Protein AF-A0A915MH51-F1 (afdb_monomer_lite)

InterPro domains:
  IPR007244 NAA35-like [PTHR21373] (10-58)
  IPR057983 NAA35-like, N-terminal [PF04112] (33-58)

Organism: Meloidogyne javanica (NCBI:txid6303)

Sequence (64 aa):
MVDAYLTNGSKLVDITNEFFKSCEELETGEFSMSNDFKISHAMSAIEIMDPKMDSGMDSFEWKM

Foldseek 3Di:
DVVVPPPPVDDDDDCPVVVVVVVVPDDVPDDDDDPPDDVVVVVPDQDDPDCVRHPVCVPDPPDD

Secondary structure (DSSP, 8-state):
-GGGG-TT-PPP---HHHHHHHHTTSPTT-----TT--HHHHTTSPPTT-TTT-TTGGGS----

Radius of gyration: 16.99 Å; chains: 1; bounding box: 33×43×33 Å

Structure (mmCIF, N/CA/C/O backbone):
data_AF-A0A915MH51-F1
#
_entry.id   AF-A0A915MH51-F1
#
loop_
_atom_site.group_PDB
_atom_site.id
_atom_site.type_symbol
_atom_site.label_atom_id
_atom_site.label_alt_id
_atom_site.label_comp_id
_atom_site.label_asym_id
_atom_site.label_entity_id
_atom_site.label_seq_id
_atom_site.pdbx_PDB_ins_code
_atom_site.Cartn_x
_atom_site.Cartn_y
_atom_site.Cartn_z
_atom_site.occupancy
_atom_site.B_iso_or_equiv
_atom_site.auth_seq_id
_atom_site.auth_comp_id
_atom_site.auth_asym_id
_atom_site.auth_atom_id
_atom_site.pdbx_PDB_model_num
ATOM 1 N N . MET A 1 1 ? 17.134 0.230 -11.826 1.00 50.78 1 MET A N 1
ATOM 2 C CA . MET A 1 1 ? 16.793 -0.476 -10.562 1.00 50.78 1 MET A CA 1
ATOM 3 C C . MET A 1 1 ? 15.570 -1.379 -10.735 1.00 50.78 1 MET A C 1
ATOM 5 O O . MET A 1 1 ? 15.579 -2.476 -10.199 1.00 50.78 1 MET A O 1
ATOM 9 N N . VAL A 1 2 ? 14.577 -0.979 -11.544 1.00 51.97 2 VAL A N 1
ATOM 10 C CA . VAL A 1 2 ? 13.446 -1.832 -11.972 1.00 51.97 2 VAL A CA 1
ATOM 11 C C . VAL A 1 2 ? 13.904 -3.005 -12.859 1.00 51.97 2 VAL A C 1
ATOM 13 O O . VAL A 1 2 ? 13.429 -4.125 -12.702 1.00 51.97 2 VAL A O 1
ATOM 16 N N . ASP A 1 3 ? 14.907 -2.787 -13.712 1.00 51.66 3 ASP A N 1
ATOM 17 C CA . ASP A 1 3 ? 15.369 -3.784 -14.695 1.00 51.66 3 ASP A CA 1
ATOM 18 C C . ASP A 1 3 ? 16.044 -5.026 -14.085 1.00 51.66 3 ASP A C 1
ATOM 20 O O . ASP A 1 3 ? 16.126 -6.069 -14.730 1.00 51.66 3 ASP A O 1
ATOM 24 N N . ALA A 1 4 ? 16.510 -4.947 -12.833 1.00 55.88 4 ALA A N 1
ATOM 25 C CA . ALA A 1 4 ? 17.222 -6.042 -12.169 1.00 55.88 4 ALA A CA 1
ATOM 26 C C . ALA A 1 4 ? 16.301 -7.197 -11.722 1.00 55.88 4 ALA A C 1
ATOM 28 O O . ALA A 1 4 ? 16.788 -8.301 -11.494 1.00 55.88 4 ALA A O 1
ATOM 29 N N . TYR A 1 5 ? 14.985 -6.961 -11.622 1.00 52.84 5 TYR A N 1
ATOM 30 C CA . TYR A 1 5 ? 13.993 -7.957 -11.190 1.00 52.84 5 TYR A CA 1
ATOM 31 C C . TYR A 1 5 ? 13.317 -8.712 -12.353 1.00 52.84 5 TYR A C 1
ATOM 33 O O . TYR A 1 5 ? 12.533 -9.629 -12.118 1.00 52.84 5 TYR A O 1
ATOM 41 N N . LEU A 1 6 ? 13.622 -8.366 -13.611 1.00 56.88 6 LEU A N 1
ATOM 42 C CA . LEU A 1 6 ? 12.977 -8.932 -14.810 1.00 56.88 6 LEU A CA 1
ATOM 43 C C . LEU A 1 6 ? 13.694 -10.155 -15.401 1.00 56.88 6 LEU A C 1
ATOM 45 O O . LEU A 1 6 ? 13.322 -10.656 -16.460 1.00 56.88 6 LEU A O 1
ATOM 49 N N . THR A 1 7 ? 14.702 -10.682 -14.712 1.00 55.91 7 THR A N 1
ATOM 50 C CA . THR A 1 7 ? 15.581 -11.760 -15.192 1.00 55.91 7 THR A CA 1
ATOM 51 C C . THR A 1 7 ? 14.929 -13.146 -15.286 1.00 55.91 7 THR A C 1
ATOM 53 O O . THR A 1 7 ? 15.577 -14.068 -15.767 1.00 55.91 7 THR A O 1
ATOM 56 N N . ASN A 1 8 ? 13.651 -13.303 -14.912 1.00 59.50 8 ASN A N 1
ATOM 57 C CA . ASN A 1 8 ? 12.949 -14.598 -14.890 1.00 59.50 8 ASN A CA 1
ATOM 58 C C . ASN A 1 8 ? 11.710 -14.694 -15.806 1.00 59.50 8 ASN A C 1
ATOM 60 O O . ASN A 1 8 ? 10.803 -15.476 -15.540 1.00 59.50 8 ASN A O 1
ATOM 64 N N . GLY A 1 9 ? 11.638 -13.920 -16.895 1.00 60.34 9 GLY A N 1
ATOM 65 C CA . GLY A 1 9 ? 10.561 -14.064 -17.894 1.00 60.34 9 GLY A CA 1
ATOM 66 C C . GLY A 1 9 ? 9.167 -13.625 -17.420 1.00 60.34 9 GLY A C 1
ATOM 67 O O . GLY A 1 9 ? 8.185 -13.786 -18.145 1.00 60.34 9 GLY A O 1
ATOM 68 N N . SER A 1 10 ? 9.071 -13.042 -16.226 1.00 67.75 10 SER A N 1
ATOM 69 C CA . SER A 1 10 ? 7.841 -12.473 -15.685 1.00 67.75 10 SER A CA 1
ATOM 70 C C . SER A 1 10 ? 7.520 -11.151 -16.382 1.00 67.75 10 SER A C 1
ATOM 72 O O . SER A 1 10 ? 8.298 -10.199 -16.331 1.00 67.75 10 SER A O 1
ATOM 74 N N . LYS A 1 11 ? 6.357 -11.085 -17.035 1.00 80.56 11 LYS A N 1
ATOM 75 C CA . LYS A 1 11 ? 5.830 -9.853 -17.631 1.00 80.56 11 LYS A CA 1
ATOM 76 C C . LYS A 1 11 ? 5.356 -8.915 -16.516 1.00 80.56 11 LYS A C 1
ATOM 78 O O . LYS A 1 11 ? 4.548 -9.328 -15.688 1.00 80.56 11 LYS A O 1
ATOM 83 N N . LEU A 1 12 ? 5.811 -7.661 -16.523 1.00 83.81 12 LEU A N 1
ATOM 84 C CA . LEU A 1 12 ? 5.219 -6.623 -15.677 1.00 83.81 12 LEU A CA 1
ATOM 85 C C . LEU A 1 12 ? 3.780 -6.371 -16.122 1.00 83.81 12 LEU A C 1
ATOM 87 O O . LEU A 1 12 ? 3.514 -6.149 -17.307 1.00 83.81 12 LEU A O 1
ATOM 91 N N . VAL A 1 13 ? 2.867 -6.421 -15.163 1.00 88.94 13 VAL A N 1
ATOM 92 C CA . VAL A 1 13 ? 1.464 -6.068 -15.353 1.00 88.94 13 VAL A CA 1
ATOM 93 C C . VAL A 1 13 ? 1.220 -4.798 -14.558 1.00 88.94 13 VAL A C 1
ATOM 95 O O . VAL A 1 13 ? 1.526 -4.743 -13.369 1.00 88.94 13 VAL A O 1
ATOM 98 N N . ASP A 1 14 ? 0.717 -3.775 -15.238 1.00 90.50 14 ASP A N 1
ATOM 99 C CA . ASP A 1 14 ? 0.246 -2.563 -14.586 1.00 90.50 14 ASP A CA 1
ATOM 100 C C . ASP A 1 14 ? -1.083 -2.866 -13.883 1.00 90.50 14 ASP A C 1
ATOM 102 O O . ASP A 1 14 ? -2.048 -3.281 -14.525 1.00 90.50 14 ASP A O 1
ATOM 106 N N . ILE A 1 15 ? -1.100 -2.677 -12.565 1.00 95.19 15 ILE A N 1
ATOM 107 C CA . ILE A 1 15 ? -2.265 -2.889 -11.701 1.00 95.19 15 ILE A CA 1
ATOM 108 C C . ILE A 1 15 ? -2.779 -1.580 -11.091 1.00 95.19 15 ILE A C 1
ATOM 110 O O . ILE A 1 15 ? -3.609 -1.622 -10.189 1.00 95.19 15 ILE A O 1
ATOM 114 N N . THR A 1 16 ? -2.296 -0.412 -11.535 1.00 94.62 16 THR A N 1
ATOM 115 C CA . THR A 1 16 ? -2.589 0.879 -10.896 1.00 94.62 16 THR A CA 1
ATOM 116 C C . THR A 1 16 ? -4.093 1.114 -10.742 1.00 94.62 16 THR A C 1
ATOM 118 O O . THR A 1 16 ? -4.558 1.414 -9.645 1.00 94.62 16 THR A O 1
ATOM 121 N N . ASN A 1 17 ? -4.877 0.902 -11.803 1.00 96.19 17 ASN A N 1
ATOM 122 C CA . ASN A 1 17 ? -6.329 1.111 -11.757 1.00 96.19 17 ASN A CA 1
ATOM 123 C C . ASN A 1 17 ? -7.053 0.103 -10.852 1.00 96.19 17 ASN A C 1
ATOM 125 O O . ASN A 1 17 ? -7.980 0.471 -10.135 1.00 96.19 17 ASN A O 1
ATOM 129 N N . GLU A 1 18 ? -6.643 -1.166 -10.883 1.00 97.00 18 GLU A N 1
ATOM 130 C CA . GLU A 1 18 ? -7.250 -2.226 -10.067 1.00 97.00 18 GLU A CA 1
ATOM 131 C C . GLU A 1 18 ? -6.963 -2.006 -8.579 1.00 97.00 18 GLU A C 1
ATOM 133 O O . GLU A 1 18 ? -7.849 -2.173 -7.739 1.00 97.00 18 GLU A O 1
ATOM 138 N N . PHE A 1 19 ? -5.744 -1.562 -8.266 1.00 95.44 19 PHE A N 1
ATOM 139 C CA . PHE A 1 19 ? -5.326 -1.217 -6.917 1.00 95.44 19 PHE A CA 1
ATOM 140 C C . PHE A 1 19 ? -6.158 -0.061 -6.356 1.00 95.44 19 PHE A C 1
ATOM 142 O O . PHE A 1 19 ? -6.785 -0.225 -5.313 1.00 95.44 19 PHE A O 1
ATOM 149 N N . PHE A 1 20 ? -6.244 1.069 -7.072 1.00 96.62 20 PHE A N 1
ATOM 150 C CA . PHE A 1 20 ? -7.032 2.218 -6.613 1.00 96.62 20 PHE A CA 1
ATOM 151 C C . PHE A 1 20 ? -8.512 1.882 -6.440 1.00 96.62 20 PHE A C 1
ATOM 153 O O . PHE A 1 20 ? -9.097 2.271 -5.435 1.00 96.62 20 PHE A O 1
ATOM 160 N N . LYS A 1 21 ? -9.093 1.100 -7.358 1.00 96.94 21 LYS A N 1
ATOM 161 C CA . LYS A 1 21 ? -10.479 0.640 -7.229 1.00 96.94 21 LYS A CA 1
ATOM 162 C C . LYS A 1 21 ? -10.687 -0.212 -5.975 1.00 96.94 21 LYS A C 1
ATOM 164 O O . LYS A 1 21 ? -11.677 -0.039 -5.281 1.00 96.94 21 LYS A O 1
ATOM 169 N N . SER A 1 22 ? -9.750 -1.107 -5.668 1.00 95.81 22 SER A N 1
ATOM 170 C CA . SER A 1 22 ? -9.825 -1.940 -4.460 1.00 95.81 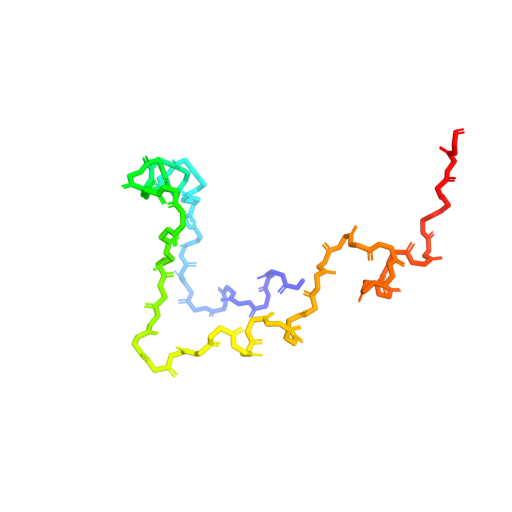22 SER A CA 1
ATOM 171 C C . SER A 1 22 ? -9.703 -1.103 -3.181 1.00 95.81 22 SER A C 1
ATOM 173 O O . SER A 1 22 ? -10.320 -1.422 -2.172 1.00 95.81 22 SER A O 1
ATOM 175 N N . CYS A 1 23 ? -8.940 -0.005 -3.208 1.00 95.69 23 CYS A N 1
ATOM 176 C CA . CYS A 1 23 ? -8.841 0.915 -2.073 1.00 95.69 23 CYS A CA 1
ATOM 177 C C . CYS A 1 23 ? -10.151 1.660 -1.775 1.00 95.69 23 CYS A C 1
ATOM 179 O O . CYS A 1 23 ? -10.355 2.051 -0.629 1.00 95.69 23 CYS A O 1
ATOM 181 N N . GLU A 1 24 ? -11.032 1.853 -2.762 1.00 96.00 24 GLU A N 1
ATOM 182 C CA . GLU A 1 24 ? -12.348 2.481 -2.553 1.00 96.00 24 GLU A CA 1
ATOM 183 C C . GLU A 1 24 ? -13.281 1.622 -1.684 1.00 96.00 24 GLU A C 1
ATOM 185 O O . GLU A 1 24 ? -14.252 2.139 -1.136 1.00 96.00 24 GLU A O 1
ATOM 190 N N . GLU A 1 25 ? -12.993 0.325 -1.546 1.00 95.88 25 GLU A N 1
ATOM 191 C CA . GLU A 1 25 ? -13.779 -0.609 -0.733 1.00 95.88 25 GLU A CA 1
ATOM 192 C C . GLU A 1 25 ? -13.438 -0.536 0.767 1.00 95.88 25 GLU A C 1
ATOM 194 O O . GLU A 1 25 ? -14.170 -1.102 1.575 1.00 95.88 25 GLU A O 1
ATOM 199 N N . LEU A 1 26 ? -12.354 0.151 1.149 1.00 96.12 26 LEU A N 1
ATOM 200 C CA . LEU A 1 26 ? -11.941 0.304 2.547 1.00 96.12 26 LEU A CA 1
ATOM 201 C C . LEU A 1 26 ? -12.765 1.379 3.262 1.00 96.12 26 LEU A C 1
ATOM 203 O O . LEU A 1 26 ? -12.919 2.500 2.768 1.00 96.12 26 LEU A O 1
ATOM 207 N N . GLU A 1 27 ? -13.222 1.080 4.476 1.00 96.06 27 GLU A N 1
ATOM 208 C CA . GLU A 1 27 ? -13.842 2.086 5.332 1.00 96.06 27 GLU A CA 1
ATOM 209 C C . GLU A 1 27 ? -12.795 3.021 5.961 1.00 96.06 27 GLU A C 1
ATOM 211 O O . GLU A 1 27 ? -11.599 2.733 6.075 1.00 96.06 27 GLU A O 1
ATOM 216 N N . THR A 1 28 ? -13.249 4.194 6.409 1.00 94.56 28 THR A N 1
ATOM 217 C CA . THR A 1 28 ? -12.360 5.156 7.070 1.00 94.56 28 THR A CA 1
ATOM 218 C C . THR A 1 28 ? -11.803 4.565 8.365 1.00 94.56 28 THR A C 1
ATOM 220 O O . THR A 1 28 ? -12.546 4.310 9.309 1.00 94.56 28 THR A O 1
ATOM 223 N N . GLY A 1 29 ? -10.478 4.417 8.430 1.00 91.62 29 GLY A N 1
ATOM 224 C CA . GLY A 1 29 ? -9.774 3.831 9.574 1.00 91.62 29 GLY A CA 1
ATOM 225 C C . GLY A 1 29 ? -9.452 2.343 9.421 1.00 91.62 29 GLY A C 1
ATOM 226 O O . GLY A 1 29 ? -8.800 1.784 10.304 1.00 91.62 29 GLY A O 1
ATOM 227 N N . GLU A 1 30 ? -9.856 1.712 8.316 1.00 93.38 30 GLU A N 1
ATOM 228 C CA . GLU A 1 30 ? -9.464 0.344 7.994 1.00 93.38 30 GLU A CA 1
ATOM 229 C C . GLU A 1 30 ? -8.080 0.268 7.343 1.00 93.38 30 GLU A C 1
ATOM 231 O O . GLU A 1 30 ? -7.637 1.166 6.625 1.00 93.38 30 GLU A O 1
ATOM 236 N N . PHE A 1 31 ? -7.394 -0.850 7.590 1.00 91.06 31 PHE A N 1
ATOM 237 C CA . PHE A 1 31 ? -6.079 -1.148 7.035 1.00 91.06 31 PHE A CA 1
ATOM 238 C C . PHE A 1 31 ? -6.072 -2.554 6.438 1.00 91.06 31 PHE A C 1
ATOM 24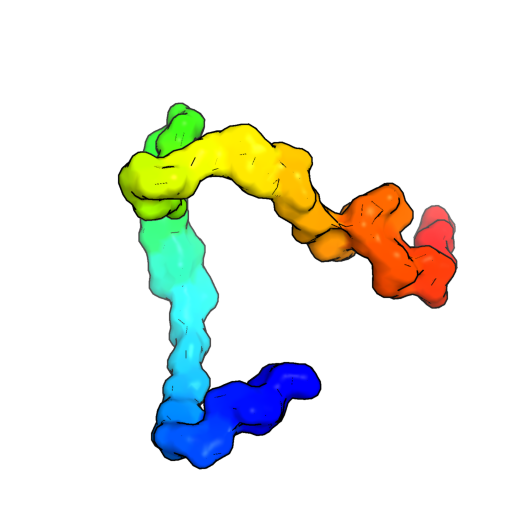0 O O . PHE A 1 31 ? -6.369 -3.529 7.126 1.00 91.06 31 PHE A O 1
ATOM 247 N N . SER A 1 32 ? -5.651 -2.671 5.179 1.00 93.44 32 SER A N 1
ATOM 248 C CA . SER A 1 32 ? -5.372 -3.965 4.553 1.00 93.44 32 SER A CA 1
ATOM 249 C C . SER A 1 32 ? -3.910 -4.349 4.789 1.00 93.44 32 SER A C 1
ATOM 251 O O . SER A 1 32 ? -3.006 -3.855 4.115 1.00 93.44 32 SER A O 1
ATOM 253 N N . MET A 1 33 ? -3.667 -5.225 5.763 1.00 92.69 33 MET A N 1
ATOM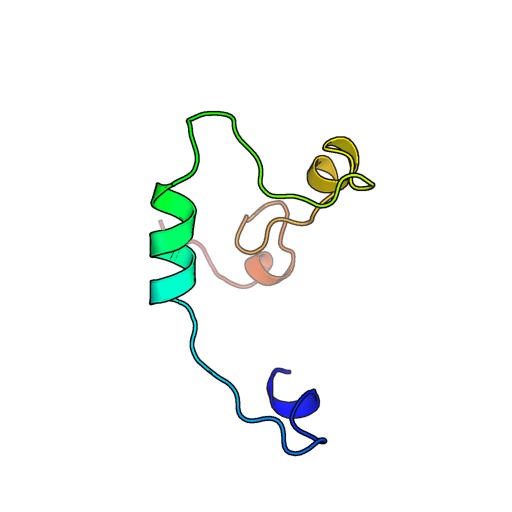 254 C CA . MET A 1 33 ? -2.331 -5.696 6.141 1.00 92.69 33 MET A CA 1
ATOM 255 C C . MET A 1 33 ? -2.363 -7.152 6.618 1.00 92.69 33 MET A C 1
ATOM 257 O O . MET A 1 33 ? -3.408 -7.670 6.997 1.00 92.69 33 MET A O 1
ATOM 261 N N . SER A 1 34 ? -1.208 -7.823 6.603 1.00 92.88 34 SER A N 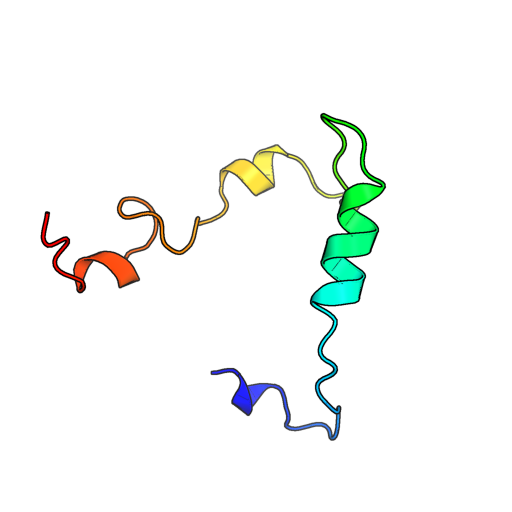1
ATOM 262 C CA . SER A 1 34 ? -1.081 -9.175 7.165 1.00 92.88 34 SER A CA 1
ATOM 263 C C . SER A 1 34 ? -1.340 -9.171 8.676 1.00 92.88 34 SER A C 1
ATOM 265 O O . SER A 1 34 ? -0.933 -8.237 9.368 1.00 92.88 34 SER A O 1
ATOM 267 N N . ASN A 1 35 ? -1.931 -10.251 9.195 1.00 91.19 35 ASN A N 1
ATOM 268 C CA . ASN A 1 35 ? -2.248 -10.413 10.621 1.00 91.19 35 ASN A CA 1
ATOM 269 C C . ASN A 1 35 ? -1.018 -10.326 11.539 1.00 91.19 35 ASN A C 1
ATOM 271 O O . ASN A 1 35 ? -1.139 -9.940 12.699 1.00 91.19 35 ASN A O 1
ATOM 275 N N . ASP A 1 36 ? 0.163 -10.667 11.024 1.00 93.38 36 ASP A N 1
ATOM 276 C CA . ASP A 1 36 ? 1.408 -10.654 11.800 1.00 93.38 36 ASP A CA 1
ATOM 277 C C . ASP A 1 36 ? 2.107 -9.286 11.783 1.00 93.38 36 ASP A C 1
ATOM 279 O O . ASP A 1 36 ? 3.073 -9.050 12.518 1.00 93.38 36 ASP A O 1
ATOM 283 N N . PHE A 1 37 ? 1.642 -8.363 10.938 1.00 91.75 37 PHE A N 1
ATOM 284 C CA . PHE A 1 37 ? 2.196 -7.022 10.864 1.00 91.75 37 PHE A CA 1
ATOM 285 C C . PHE A 1 37 ? 1.610 -6.154 11.986 1.00 91.75 37 PHE A C 1
ATOM 287 O O . PHE A 1 37 ? 0.450 -6.279 12.365 1.00 91.75 37 PHE A O 1
ATOM 294 N N . LYS A 1 38 ? 2.424 -5.265 12.558 1.00 90.69 38 LYS A N 1
ATOM 295 C CA . LYS A 1 38 ? 2.010 -4.347 13.627 1.00 90.69 38 LYS A CA 1
ATOM 296 C C . LYS A 1 38 ? 2.121 -2.922 13.118 1.00 90.69 38 LYS A C 1
ATOM 298 O O . LYS A 1 38 ? 3.115 -2.586 12.481 1.00 90.69 38 LYS A O 1
ATOM 303 N N . ILE A 1 39 ? 1.175 -2.065 13.492 1.00 89.62 39 ILE A N 1
ATOM 304 C CA . ILE A 1 39 ? 1.188 -0.632 13.140 1.00 89.62 39 ILE A CA 1
ATOM 305 C C . ILE A 1 39 ? 2.487 0.049 13.602 1.00 89.62 39 ILE A C 1
ATOM 307 O O . ILE A 1 39 ? 3.020 0.912 12.913 1.00 89.62 39 ILE A O 1
ATOM 311 N N . SER A 1 40 ? 3.073 -0.394 14.718 1.00 92.31 40 SER A N 1
ATOM 312 C CA . SER A 1 40 ? 4.371 0.105 15.189 1.00 92.31 40 SER A CA 1
ATOM 313 C C . SER A 1 40 ? 5.505 -0.075 14.174 1.00 92.31 40 SER A C 1
ATOM 315 O O . SER A 1 40 ? 6.437 0.720 14.173 1.00 92.31 40 SER A O 1
ATOM 317 N N . HIS A 1 41 ? 5.444 -1.095 13.312 1.00 89.19 41 HIS A N 1
ATOM 318 C CA . HIS A 1 41 ? 6.427 -1.270 12.243 1.00 89.19 41 HIS A CA 1
ATOM 319 C C . HIS A 1 41 ? 6.232 -0.230 11.132 1.00 89.19 41 HIS A C 1
ATOM 321 O O . HIS A 1 41 ? 7.219 0.299 10.624 1.00 89.19 41 HIS A O 1
ATOM 327 N N . ALA A 1 42 ? 4.982 0.126 10.807 1.00 89.19 42 ALA A N 1
ATOM 328 C CA . ALA A 1 42 ? 4.683 1.182 9.836 1.00 89.19 42 ALA A CA 1
ATOM 329 C C . ALA A 1 42 ? 5.210 2.552 10.291 1.00 89.19 42 ALA A C 1
ATOM 3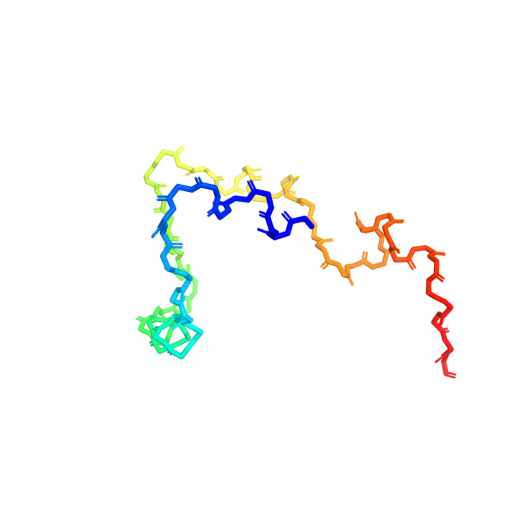31 O O . ALA A 1 42 ? 5.721 3.305 9.475 1.00 89.19 42 ALA A O 1
ATOM 332 N N . MET A 1 43 ? 5.186 2.840 11.597 1.00 87.88 43 MET A N 1
ATOM 333 C CA . MET A 1 43 ? 5.722 4.094 12.152 1.00 87.88 43 MET A CA 1
ATOM 334 C C . MET A 1 43 ? 7.231 4.277 11.946 1.00 87.88 43 MET A C 1
ATOM 336 O O . MET A 1 43 ? 7.721 5.399 12.009 1.00 87.88 43 MET A O 1
ATOM 340 N N . SER A 1 44 ? 7.973 3.184 11.745 1.00 88.56 44 SER A N 1
ATOM 341 C CA . SER A 1 44 ? 9.408 3.227 11.433 1.00 88.56 44 SER A CA 1
ATOM 342 C C . SER A 1 44 ? 9.712 3.239 9.934 1.00 88.56 44 SER A C 1
ATOM 344 O O . SER A 1 44 ? 10.883 3.276 9.559 1.00 88.56 44 SER A O 1
ATOM 346 N N . ALA A 1 45 ? 8.688 3.156 9.078 1.00 89.06 45 ALA A N 1
ATOM 347 C CA . ALA A 1 45 ? 8.883 3.177 7.638 1.00 89.06 45 ALA A CA 1
ATOM 348 C C . ALA A 1 45 ? 9.458 4.531 7.194 1.00 89.06 45 ALA A C 1
ATOM 350 O O . ALA A 1 45 ? 9.105 5.579 7.732 1.00 89.06 45 ALA A O 1
ATOM 351 N N . ILE A 1 46 ? 10.353 4.496 6.207 1.00 88.31 46 ILE A N 1
ATOM 352 C CA . ILE A 1 46 ? 10.865 5.706 5.564 1.00 88.31 46 ILE A CA 1
ATOM 353 C C . ILE A 1 46 ? 9.817 6.171 4.556 1.00 88.31 46 ILE A C 1
ATOM 355 O O . ILE A 1 46 ? 9.444 5.416 3.656 1.00 88.31 46 ILE A O 1
ATOM 359 N N . GLU A 1 47 ? 9.355 7.407 4.711 1.00 87.44 47 GLU A N 1
ATOM 360 C CA . GLU A 1 47 ? 8.476 8.056 3.748 1.00 87.44 47 GLU A CA 1
ATOM 361 C C . GLU A 1 47 ? 9.315 8.641 2.611 1.00 87.44 47 GLU A C 1
ATOM 363 O O . GLU A 1 47 ? 10.170 9.501 2.821 1.00 87.44 47 GLU A O 1
ATOM 368 N N . ILE A 1 48 ? 9.101 8.123 1.404 1.00 86.44 48 ILE A N 1
ATOM 369 C CA . ILE A 1 48 ? 9.762 8.613 0.193 1.00 86.44 48 ILE A CA 1
ATOM 370 C C . ILE A 1 48 ? 9.084 9.922 -0.211 1.00 86.44 48 ILE A C 1
ATOM 372 O O . ILE A 1 48 ? 7.877 10.072 -0.048 1.00 86.44 48 ILE A O 1
ATOM 376 N N . MET A 1 49 ? 9.846 10.845 -0.792 1.00 75.81 49 MET A N 1
ATOM 377 C CA . MET A 1 49 ? 9.395 12.181 -1.187 1.00 75.81 49 MET A CA 1
ATOM 378 C C . MET A 1 49 ? 9.049 13.135 -0.036 1.00 75.81 49 MET A C 1
ATOM 380 O O . MET A 1 49 ? 8.619 14.259 -0.301 1.00 75.81 49 MET A O 1
ATOM 384 N N . ASP A 1 50 ? 9.284 12.749 1.218 1.00 83.81 50 ASP A N 1
ATOM 385 C CA . ASP A 1 50 ? 9.229 13.678 2.344 1.00 83.81 50 ASP A CA 1
ATOM 386 C C . ASP A 1 50 ? 10.604 14.357 2.535 1.00 83.81 50 ASP A C 1
ATOM 388 O O . ASP A 1 50 ? 11.604 13.660 2.716 1.00 83.81 50 ASP A O 1
ATOM 392 N N . PRO A 1 51 ? 10.698 15.703 2.542 1.00 80.56 51 PRO A N 1
ATOM 393 C CA . PRO A 1 51 ? 11.977 16.417 2.633 1.00 80.56 51 PRO A CA 1
ATOM 394 C C . PRO A 1 51 ? 12.813 16.142 3.891 1.00 80.56 51 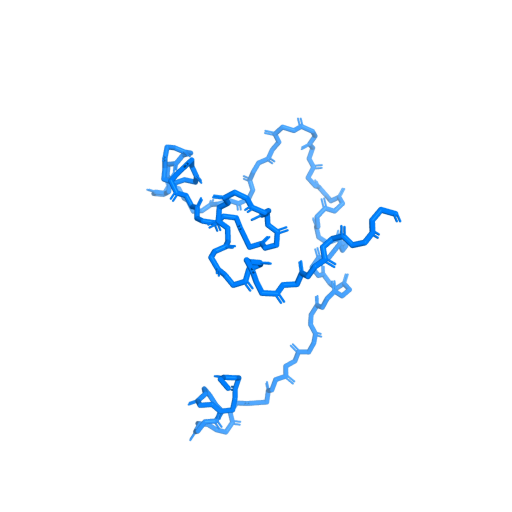PRO A C 1
ATOM 396 O O . PRO A 1 51 ? 13.994 16.466 3.913 1.00 80.56 51 PRO A O 1
ATOM 399 N N . LYS A 1 52 ? 12.216 15.629 4.972 1.00 82.88 52 LYS A N 1
ATOM 400 C CA . LYS A 1 52 ? 12.919 15.329 6.231 1.00 82.88 52 LYS A CA 1
ATOM 401 C C . LYS A 1 52 ? 13.260 13.852 6.373 1.00 82.88 52 LYS A C 1
ATOM 403 O O . LYS A 1 52 ? 14.157 13.523 7.148 1.00 82.88 52 LYS A O 1
ATOM 408 N N . MET A 1 53 ? 12.524 12.982 5.690 1.00 84.94 53 MET A N 1
ATOM 409 C CA . MET A 1 53 ? 12.657 11.531 5.819 1.00 84.94 53 MET A CA 1
ATOM 410 C C . MET A 1 53 ? 13.369 10.897 4.615 1.00 84.94 53 MET A C 1
ATOM 412 O O . MET A 1 53 ? 13.976 9.838 4.771 1.00 84.94 53 MET A O 1
ATOM 416 N N . ASP A 1 54 ? 13.356 11.547 3.448 1.00 84.62 54 ASP A N 1
ATOM 417 C CA . ASP A 1 54 ? 13.990 11.080 2.214 1.00 84.62 54 ASP A CA 1
ATOM 418 C C . ASP A 1 54 ? 15.304 11.828 1.929 1.00 84.62 54 ASP A C 1
ATOM 420 O O . ASP A 1 54 ? 15.313 12.956 1.437 1.00 84.62 54 ASP A O 1
ATOM 424 N N . SER A 1 55 ? 16.443 11.174 2.171 1.00 79.12 55 SER A N 1
ATOM 425 C CA . SER A 1 55 ? 17.772 11.742 1.888 1.00 79.12 55 SER A CA 1
ATOM 426 C C . SER A 1 55 ? 18.063 11.940 0.394 1.00 79.12 55 SER A C 1
ATOM 428 O O . SER A 1 55 ? 19.022 12.625 0.038 1.00 79.12 55 SER A O 1
ATOM 430 N N . GLY A 1 56 ? 17.250 11.370 -0.503 1.00 78.06 56 GLY A N 1
ATOM 431 C CA . GLY A 1 56 ? 17.310 11.657 -1.936 1.00 78.06 56 GLY A CA 1
ATOM 432 C C . GLY A 1 56 ? 16.777 13.050 -2.294 1.00 78.06 56 GLY A C 1
ATOM 433 O O . GLY A 1 56 ? 17.182 13.609 -3.318 1.00 78.06 56 GLY A O 1
ATOM 434 N N . MET A 1 57 ? 15.922 13.635 -1.444 1.00 75.12 57 MET A N 1
ATOM 435 C CA . MET A 1 57 ? 15.307 14.949 -1.669 1.00 75.12 57 MET A CA 1
ATOM 436 C C . MET A 1 57 ? 16.250 16.129 -1.406 1.00 75.12 57 MET A C 1
ATOM 438 O O . MET A 1 57 ? 16.056 17.184 -2.007 1.00 75.12 57 MET A O 1
ATOM 442 N N . ASP A 1 58 ? 17.321 15.952 -0.623 1.00 62.88 58 ASP A N 1
ATOM 443 C CA . ASP A 1 58 ? 18.307 17.006 -0.298 1.00 62.88 58 ASP A CA 1
ATOM 444 C C . ASP A 1 58 ? 18.998 17.624 -1.536 1.00 62.88 58 ASP A C 1
ATOM 446 O O . ASP A 1 58 ? 19.653 18.663 -1.448 1.00 62.88 58 ASP A O 1
ATOM 450 N N . SER A 1 59 ? 18.860 16.991 -2.706 1.00 60.47 59 SER A N 1
ATOM 451 C CA . SER A 1 59 ? 19.451 17.429 -3.975 1.00 60.47 59 SER A CA 1
ATOM 452 C C . SER A 1 59 ? 18.504 18.212 -4.899 1.00 60.47 59 SER A C 1
ATOM 454 O O . SER A 1 59 ? 18.960 18.755 -5.908 1.00 60.47 59 SER A O 1
ATOM 456 N N . PHE A 1 60 ? 17.212 18.320 -4.568 1.00 54.91 60 PHE A N 1
ATOM 457 C CA . PHE A 1 60 ? 16.252 19.133 -5.317 1.00 54.91 60 PHE A CA 1
ATOM 458 C C . PHE A 1 60 ? 16.006 20.456 -4.583 1.00 54.91 60 PHE A C 1
ATOM 460 O O . PHE A 1 60 ? 15.335 20.495 -3.556 1.00 54.91 60 PHE A O 1
ATOM 467 N N . GLU A 1 61 ? 16.540 21.563 -5.117 1.00 54.94 61 GLU A N 1
ATOM 468 C CA . GLU A 1 61 ? 16.193 22.903 -4.636 1.00 54.94 61 GLU A CA 1
ATOM 469 C C . GLU A 1 61 ? 14.673 23.093 -4.696 1.00 54.94 61 GLU A C 1
ATOM 471 O O . GLU A 1 61 ? 14.076 23.178 -5.773 1.00 54.94 61 GLU A O 1
ATOM 476 N N . TRP A 1 62 ? 14.050 23.207 -3.526 1.00 54.38 62 TRP A N 1
ATOM 477 C CA . TRP A 1 62 ? 12.670 23.645 -3.391 1.00 54.38 62 TRP A CA 1
ATOM 478 C C . TRP A 1 62 ? 12.615 25.143 -3.722 1.00 54.38 62 TRP A C 1
ATOM 480 O O . TRP A 1 62 ? 12.712 26.002 -2.843 1.00 54.38 62 TRP A O 1
ATOM 490 N N . LYS A 1 63 ? 12.551 25.485 -5.015 1.00 52.22 63 LYS A N 1
ATOM 491 C CA . LYS A 1 63 ? 12.223 26.851 -5.430 1.00 52.22 63 LYS A CA 1
ATOM 492 C C . LYS A 1 63 ? 10.759 27.112 -5.096 1.00 52.22 63 LYS A C 1
ATOM 494 O O . LYS A 1 63 ? 9.868 26.630 -5.792 1.00 52.22 63 LYS A O 1
ATOM 499 N N . MET A 1 64 ? 10.582 27.845 -3.999 1.00 43.03 64 MET A N 1
ATOM 500 C CA . MET A 1 64 ? 9.368 28.576 -3.626 1.00 43.03 64 MET A CA 1
ATOM 501 C C . MET A 1 64 ? 8.838 29.429 -4.776 1.00 43.03 64 MET A C 1
ATOM 503 O O . MET A 1 64 ? 9.677 30.028 -5.493 1.00 43.03 64 MET A O 1
#

pLDDT: mean 80.74, std 16.14, range [43.03, 97.0]